Protein AF-A0A2C4PZ71-F1 (afdb_monomer)

Secondary structure (DSSP, 8-state):
-HHHHHHHHHHHHHHHHHHHHHHHHHHHHHHHHHHHHHHHHHHHHHIIIIIIHHHHHHHHHHHHT-SS------HHHHHHHHHHTGGG--HHHHHHHHHHHHT-EEE--TT--GGG-EEE--TT-HHHHHHHHHHHHHHHHHT----------

Sequence (153 aa):
MDYEKIIYAVAGSVIGIVATVIGAIITHLLAGKREKRGRIYNNKEKALKDVYAPIYKILLSDLSDSLKYKGTVKIDQIEEIVRNNSELVDSQLLKMVQETRQGIRFVDGPTMAIEDRGVMYDVDRKFFIHIHSKYNSLKKELGLPYDTSEGIN

Radius of gyration: 28.26 Å; Cα contacts (8 Å, |Δi|>4): 110; chains: 1; bounding box: 61×30×96 Å

pLDDT: mean 83.94, std 13.56, range [35.66, 97.75]

Mean predicted aligned error: 9.86 Å

Organism: NCBI:txid1890302

Structure (mmCIF, N/CA/C/O backbone):
data_AF-A0A2C4PZ71-F1
#
_entry.id   AF-A0A2C4PZ71-F1
#
loop_
_atom_site.group_PDB
_atom_site.id
_atom_site.type_symbol
_atom_site.label_atom_id
_atom_site.label_alt_id
_atom_site.label_comp_id
_atom_site.label_asym_id
_atom_site.label_entity_id
_atom_site.label_seq_id
_atom_site.pdbx_PDB_ins_code
_atom_site.Cartn_x
_atom_site.Cartn_y
_atom_site.Cartn_z
_atom_site.occupancy
_atom_site.B_iso_or_equiv
_atom_site.auth_seq_id
_atom_site.auth_comp_id
_atom_site.auth_asym_id
_atom_site.auth_atom_id
_atom_site.pdbx_PDB_model_num
ATOM 1 N N . MET A 1 1 ? 36.595 6.735 -63.326 1.00 59.12 1 MET A N 1
ATOM 2 C CA . MET A 1 1 ? 35.153 6.851 -63.016 1.00 59.12 1 MET A CA 1
ATOM 3 C C . MET A 1 1 ? 34.644 5.750 -62.077 1.00 59.12 1 MET A C 1
ATOM 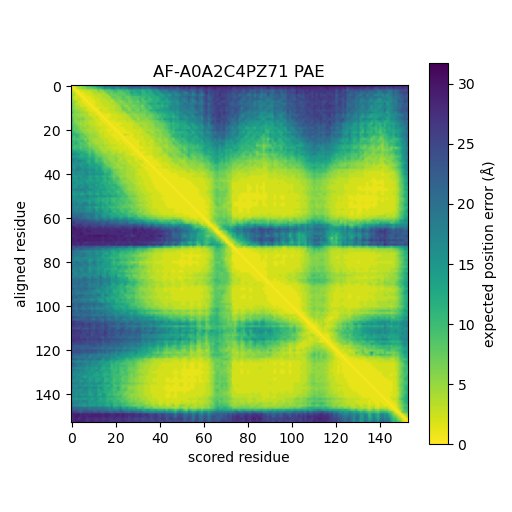5 O O . MET A 1 1 ? 33.646 5.983 -61.413 1.00 59.12 1 MET A O 1
ATOM 9 N N . ASP A 1 2 ? 35.303 4.585 -61.969 1.00 69.00 2 ASP A N 1
ATOM 10 C CA . ASP A 1 2 ? 34.814 3.490 -61.104 1.00 69.00 2 ASP A CA 1
ATOM 11 C C . ASP A 1 2 ? 35.218 3.591 -59.624 1.00 69.00 2 ASP A C 1
ATOM 13 O O . ASP A 1 2 ? 34.458 3.173 -58.754 1.00 69.00 2 ASP A O 1
ATOM 17 N N . TYR A 1 3 ? 36.360 4.208 -59.307 1.00 71.19 3 TYR A N 1
ATOM 18 C CA . TYR A 1 3 ? 36.826 4.342 -57.919 1.00 71.19 3 TYR A CA 1
ATOM 19 C C . TYR A 1 3 ? 35.894 5.181 -57.035 1.00 71.19 3 TYR A C 1
ATOM 21 O O . TYR A 1 3 ? 35.659 4.822 -55.886 1.00 71.19 3 TYR A O 1
ATOM 29 N N . GLU A 1 4 ? 35.304 6.253 -57.569 1.00 75.69 4 GLU A N 1
ATOM 30 C CA . GLU A 1 4 ? 34.341 7.079 -56.828 1.00 75.69 4 GLU A CA 1
ATOM 31 C C . GLU A 1 4 ? 33.086 6.279 -56.461 1.00 75.69 4 GLU A C 1
ATOM 33 O O . GLU A 1 4 ? 32.644 6.314 -55.315 1.00 75.69 4 GLU A O 1
ATOM 38 N N . LYS A 1 5 ? 32.559 5.472 -57.392 1.00 76.31 5 LYS A N 1
ATOM 39 C CA . LYS A 1 5 ? 31.400 4.599 -57.143 1.00 76.31 5 LYS A CA 1
ATOM 40 C C . LYS A 1 5 ? 31.687 3.558 -56.059 1.00 76.31 5 LYS A C 1
ATOM 42 O O . LYS A 1 5 ? 30.822 3.304 -55.223 1.00 76.31 5 LYS A O 1
ATOM 47 N N . ILE A 1 6 ? 32.897 2.994 -56.043 1.00 78.50 6 ILE A N 1
ATOM 48 C CA . ILE A 1 6 ? 33.336 2.045 -55.009 1.00 78.50 6 ILE A CA 1
ATOM 49 C C . ILE A 1 6 ? 33.417 2.740 -53.642 1.00 78.50 6 ILE A C 1
ATOM 51 O O . ILE A 1 6 ? 32.915 2.201 -52.658 1.00 78.50 6 ILE A O 1
ATOM 55 N N . ILE A 1 7 ? 33.973 3.955 -53.575 1.00 79.19 7 ILE A N 1
ATOM 56 C CA . ILE A 1 7 ? 34.063 4.732 -52.328 1.00 79.19 7 ILE A CA 1
ATOM 57 C C . ILE A 1 7 ? 32.666 5.049 -51.778 1.00 79.19 7 ILE A C 1
ATOM 59 O O . ILE A 1 7 ? 32.422 4.836 -50.591 1.00 79.19 7 ILE A O 1
ATOM 63 N N . TYR A 1 8 ? 31.726 5.488 -52.623 1.00 81.44 8 TYR A N 1
ATOM 64 C CA . TYR A 1 8 ? 30.348 5.759 -52.195 1.00 81.44 8 TYR A CA 1
ATOM 65 C C . TYR A 1 8 ? 29.616 4.501 -51.716 1.00 81.44 8 TYR A C 1
ATOM 67 O O . TYR A 1 8 ? 28.911 4.555 -50.708 1.00 81.44 8 TYR A O 1
ATOM 75 N N . ALA A 1 9 ? 29.803 3.363 -52.391 1.00 79.00 9 ALA A N 1
ATOM 76 C CA . ALA A 1 9 ? 29.204 2.094 -51.983 1.00 79.00 9 ALA A CA 1
ATOM 77 C C . ALA A 1 9 ? 29.737 1.619 -50.619 1.00 79.00 9 ALA A C 1
ATOM 79 O O . ALA A 1 9 ? 28.958 1.230 -49.745 1.00 79.00 9 ALA A O 1
ATOM 80 N N . VAL A 1 10 ? 31.053 1.718 -50.400 1.00 81.25 10 VAL A N 1
ATOM 81 C CA . VAL A 1 10 ? 31.684 1.372 -49.118 1.00 81.25 10 VAL A CA 1
ATOM 82 C C . VAL A 1 10 ? 31.227 2.329 -48.017 1.00 81.25 10 VAL A C 1
ATOM 84 O O . VAL A 1 10 ? 30.769 1.869 -46.972 1.00 81.25 10 VAL A O 1
ATOM 87 N N . ALA A 1 11 ? 31.249 3.643 -48.254 1.00 79.44 11 ALA A N 1
ATOM 88 C CA . ALA A 1 11 ? 30.778 4.635 -47.287 1.00 79.44 11 ALA A CA 1
ATOM 89 C C . ALA A 1 11 ? 29.299 4.425 -46.913 1.00 79.44 11 ALA A C 1
ATOM 91 O O . ALA A 1 11 ? 28.954 4.443 -45.732 1.00 79.44 11 ALA A O 1
ATOM 92 N N . GLY A 1 12 ? 28.437 4.144 -47.896 1.00 80.44 12 GLY A N 1
ATOM 93 C CA . GLY A 1 12 ? 27.026 3.829 -47.666 1.00 80.44 12 GLY A CA 1
ATOM 94 C C . GLY A 1 12 ? 26.826 2.570 -46.817 1.00 80.44 12 GLY A C 1
ATOM 95 O O . GLY A 1 12 ? 26.015 2.577 -45.892 1.00 80.44 12 GLY A O 1
ATOM 96 N N . SER A 1 13 ? 27.609 1.514 -47.068 1.00 81.31 13 SER A N 1
ATOM 97 C CA . SER A 1 13 ? 27.556 0.278 -46.274 1.00 81.31 13 SER A CA 1
ATOM 98 C C . SER A 1 13 ? 27.999 0.490 -44.821 1.00 81.31 13 SER A C 1
ATOM 100 O O . SER A 1 13 ? 27.339 0.005 -43.902 1.00 81.31 13 SER A O 1
ATOM 102 N N . VAL A 1 14 ? 29.047 1.290 -44.589 1.00 84.31 14 VAL A N 1
ATOM 103 C CA . VAL A 1 14 ? 29.531 1.623 -43.240 1.00 84.31 14 VAL A CA 1
ATOM 104 C C . VAL A 1 14 ? 28.498 2.457 -42.482 1.00 84.31 14 VAL A C 1
ATOM 106 O O . VAL A 1 14 ? 28.197 2.148 -41.332 1.00 84.31 14 VAL A O 1
ATOM 109 N N . ILE A 1 15 ? 27.893 3.462 -43.125 1.00 85.56 15 ILE A N 1
ATOM 110 C CA . ILE A 1 15 ? 26.823 4.271 -42.520 1.00 85.56 15 ILE A CA 1
ATOM 111 C C . ILE A 1 15 ? 25.612 3.394 -42.174 1.00 85.56 15 ILE A C 1
ATOM 113 O O . ILE A 1 15 ? 25.061 3.523 -41.081 1.00 85.56 15 ILE A O 1
ATOM 117 N N . GLY A 1 16 ? 25.230 2.466 -43.057 1.00 84.12 16 GLY A N 1
ATOM 118 C CA . GLY A 1 16 ? 24.148 1.512 -42.803 1.00 84.12 16 GLY A CA 1
ATOM 119 C C . GLY A 1 16 ? 24.422 0.602 -41.602 1.00 84.12 16 GLY A C 1
ATOM 120 O O . GLY A 1 16 ? 23.543 0.409 -40.758 1.00 84.12 16 GLY A O 1
ATOM 121 N N . ILE A 1 17 ? 25.652 0.097 -41.467 1.00 88.12 17 ILE A N 1
ATOM 122 C CA . ILE A 1 17 ? 26.067 -0.718 -40.316 1.00 88.12 17 ILE A CA 1
ATOM 123 C C . ILE A 1 17 ? 26.029 0.115 -39.031 1.00 88.12 17 ILE A C 1
ATOM 125 O O . ILE A 1 17 ? 25.433 -0.313 -38.043 1.00 88.12 17 ILE A O 1
ATOM 129 N N . VAL A 1 18 ? 26.600 1.323 -39.042 1.00 88.69 18 VAL A N 1
ATOM 130 C CA . VAL A 1 18 ? 26.610 2.223 -37.877 1.00 88.69 18 VAL A CA 1
ATOM 131 C C . VAL A 1 18 ? 25.185 2.579 -37.448 1.00 88.69 18 VAL A C 1
ATOM 133 O O . VAL A 1 18 ? 24.861 2.481 -36.265 1.00 88.69 18 VAL A O 1
ATOM 136 N N . ALA A 1 19 ? 24.303 2.912 -38.393 1.00 87.38 19 ALA A N 1
ATOM 137 C CA . ALA A 1 19 ? 22.898 3.198 -38.113 1.00 87.38 19 ALA A CA 1
ATOM 138 C C . ALA A 1 19 ? 22.171 1.986 -37.506 1.00 87.38 19 ALA A C 1
ATOM 140 O O . ALA A 1 19 ? 21.406 2.140 -36.553 1.00 87.38 19 ALA A O 1
ATOM 141 N N . THR A 1 20 ? 22.451 0.777 -38.001 1.00 88.81 20 THR A N 1
ATOM 142 C CA . THR A 1 20 ? 21.867 -0.468 -37.476 1.00 88.81 20 THR A CA 1
ATOM 143 C C . THR A 1 20 ? 22.330 -0.744 -36.046 1.00 88.81 20 THR A C 1
ATOM 145 O O . THR A 1 20 ? 21.511 -1.055 -35.180 1.00 88.81 20 THR A O 1
ATOM 148 N N . VAL A 1 21 ? 23.626 -0.573 -35.764 1.00 90.75 21 VAL A N 1
ATOM 149 C CA . VAL A 1 21 ? 24.192 -0.753 -34.418 1.00 90.75 21 VAL A CA 1
ATOM 150 C C . VAL A 1 21 ? 23.604 0.264 -33.438 1.00 90.75 21 VAL A C 1
ATOM 152 O O . VAL A 1 21 ? 23.164 -0.113 -32.352 1.00 90.75 21 VAL A O 1
ATOM 155 N N . ILE A 1 22 ? 23.518 1.539 -33.827 1.00 90.31 22 ILE A N 1
ATOM 156 C CA . ILE A 1 22 ? 22.903 2.587 -32.998 1.00 90.31 22 ILE A CA 1
ATOM 157 C C . ILE A 1 22 ? 21.422 2.274 -32.746 1.00 90.31 22 ILE A C 1
ATOM 159 O O . ILE A 1 22 ? 20.962 2.344 -31.603 1.00 90.31 22 ILE A O 1
ATOM 163 N N . GLY A 1 23 ? 20.680 1.875 -33.783 1.00 89.75 23 GLY A N 1
ATOM 164 C CA . GLY A 1 23 ? 19.274 1.488 -33.667 1.00 89.75 23 GLY A CA 1
ATOM 165 C C . GLY A 1 23 ? 19.062 0.314 -32.708 1.00 89.75 23 GLY A C 1
ATOM 166 O O . GLY A 1 23 ? 18.160 0.358 -31.865 1.00 89.75 23 GLY A O 1
ATOM 167 N N . ALA A 1 24 ? 19.927 -0.701 -32.770 1.00 89.00 24 ALA A N 1
ATOM 168 C CA . ALA A 1 24 ? 19.888 -1.846 -31.864 1.00 89.00 24 ALA A CA 1
ATOM 169 C C . ALA A 1 24 ? 20.152 -1.437 -30.404 1.00 89.00 24 ALA A C 1
ATOM 171 O O . ALA A 1 24 ? 19.406 -1.841 -29.509 1.00 89.00 24 ALA A O 1
ATOM 172 N N . ILE A 1 25 ? 21.151 -0.578 -30.158 1.00 91.56 25 ILE A N 1
ATOM 173 C CA . ILE A 1 25 ? 21.473 -0.069 -28.814 1.00 91.56 25 ILE A CA 1
ATOM 174 C C . ILE A 1 25 ? 20.295 0.720 -28.232 1.00 91.56 25 ILE A C 1
ATOM 176 O O . ILE A 1 25 ? 19.874 0.463 -27.103 1.00 91.56 25 ILE A O 1
ATOM 180 N N . ILE A 1 26 ? 19.723 1.654 -28.999 1.00 91.38 26 ILE A N 1
ATOM 181 C CA . ILE A 1 26 ? 18.575 2.459 -28.553 1.00 91.38 26 ILE A CA 1
ATOM 182 C C . ILE A 1 26 ? 17.385 1.556 -28.225 1.00 91.38 26 ILE A C 1
ATOM 184 O O . ILE A 1 26 ? 16.770 1.705 -27.168 1.00 91.38 26 ILE A O 1
ATOM 188 N N . THR A 1 27 ? 17.085 0.593 -29.099 1.00 92.25 27 THR A N 1
ATOM 189 C CA . THR A 1 27 ? 15.980 -0.354 -28.902 1.00 92.25 27 THR A CA 1
ATOM 190 C C . THR A 1 27 ? 16.161 -1.148 -27.612 1.00 92.25 27 THR A C 1
ATOM 192 O O . THR A 1 27 ? 15.225 -1.251 -26.819 1.00 92.25 27 THR A O 1
ATOM 195 N N . HIS A 1 28 ? 17.371 -1.644 -27.351 1.00 89.56 28 HIS A N 1
ATOM 196 C CA . HIS A 1 28 ? 17.666 -2.394 -26.135 1.00 89.56 28 HIS A CA 1
ATOM 197 C C . HIS A 1 28 ? 17.512 -1.538 -24.866 1.00 89.56 28 HIS A C 1
ATOM 199 O O . HIS A 1 28 ? 16.877 -1.960 -23.897 1.00 89.56 28 HIS A O 1
ATOM 205 N N . LEU A 1 29 ? 18.004 -0.294 -24.884 1.00 90.00 29 LEU A N 1
ATOM 206 C CA . LEU A 1 29 ? 17.852 0.637 -23.761 1.00 90.00 29 LEU A CA 1
ATOM 207 C C . LEU A 1 29 ? 16.383 0.996 -23.494 1.00 90.00 29 LEU A C 1
ATOM 209 O O . LEU A 1 29 ? 15.964 1.093 -22.336 1.00 90.00 29 LEU A O 1
ATOM 213 N N . LEU A 1 30 ? 15.586 1.193 -24.548 1.00 90.38 30 LEU A N 1
ATOM 214 C CA . LEU A 1 30 ? 14.153 1.466 -24.427 1.00 90.38 30 LEU A CA 1
ATOM 215 C C . LEU A 1 30 ? 13.389 0.251 -23.893 1.00 90.38 30 LEU A C 1
ATOM 217 O O . LEU A 1 30 ? 12.545 0.418 -23.009 1.00 90.38 30 LEU A O 1
ATOM 221 N N . ALA A 1 31 ? 13.712 -0.954 -24.368 1.00 89.19 31 ALA A N 1
ATOM 222 C CA . ALA A 1 31 ? 13.137 -2.199 -23.867 1.00 89.19 31 ALA A CA 1
ATOM 223 C C . ALA A 1 31 ? 13.422 -2.376 -22.368 1.00 89.19 31 ALA A C 1
ATOM 225 O O . ALA A 1 31 ? 12.484 -2.516 -21.584 1.00 89.19 31 ALA A O 1
ATOM 226 N N . GLY A 1 32 ? 14.680 -2.223 -21.940 1.00 87.25 32 GLY A N 1
ATOM 227 C CA . GLY A 1 32 ? 15.050 -2.318 -20.524 1.00 87.25 32 GLY A CA 1
ATOM 228 C C . GLY A 1 32 ? 14.347 -1.274 -19.645 1.00 87.25 32 GLY A C 1
ATOM 229 O O . GLY A 1 32 ? 13.844 -1.590 -18.563 1.00 87.25 32 GLY A O 1
ATOM 230 N N . LYS A 1 33 ? 14.224 -0.024 -20.118 1.00 88.44 33 LYS A N 1
ATOM 231 C CA . LYS A 1 33 ? 13.447 1.014 -19.413 1.00 88.44 33 LYS A CA 1
ATOM 232 C C . LYS A 1 33 ? 11.967 0.646 -19.301 1.00 88.44 33 LYS A C 1
ATOM 234 O O . LYS A 1 33 ? 11.368 0.876 -18.248 1.00 88.44 33 LYS A O 1
ATOM 239 N N . ARG A 1 34 ? 11.375 0.095 -20.362 1.00 89.88 34 ARG A N 1
ATOM 240 C CA . ARG A 1 34 ? 9.969 -0.330 -20.386 1.00 89.88 34 ARG A CA 1
ATOM 241 C C . ARG A 1 34 ? 9.724 -1.491 -19.429 1.00 89.88 34 ARG A C 1
ATOM 243 O O . ARG A 1 34 ? 8.773 -1.426 -18.656 1.00 89.88 34 ARG A O 1
ATOM 250 N N . GLU A 1 35 ? 10.600 -2.489 -19.411 1.00 90.88 35 GLU A N 1
ATOM 251 C CA . GLU A 1 35 ? 10.516 -3.613 -18.477 1.00 90.88 35 GLU A CA 1
ATOM 252 C C . GLU A 1 35 ? 10.616 -3.154 -17.024 1.00 90.88 35 GLU A C 1
ATOM 254 O O . GLU A 1 35 ? 9.784 -3.529 -16.199 1.00 90.88 35 GLU A O 1
ATOM 259 N N . LYS A 1 36 ? 11.585 -2.285 -16.706 1.00 90.62 36 LYS A N 1
ATOM 260 C CA . LYS A 1 36 ? 11.725 -1.732 -15.353 1.00 90.62 36 LYS A CA 1
ATOM 261 C C . LYS A 1 36 ? 10.465 -0.979 -14.924 1.00 90.62 36 LYS A C 1
ATOM 263 O O . LYS A 1 36 ? 9.992 -1.173 -13.807 1.00 90.62 36 LYS A O 1
ATOM 268 N N . ARG A 1 37 ? 9.902 -0.147 -15.808 1.00 89.56 37 ARG A N 1
ATOM 269 C CA . ARG A 1 37 ? 8.634 0.557 -15.548 1.00 89.56 37 ARG A CA 1
ATOM 270 C C . ARG A 1 37 ? 7.475 -0.416 -15.344 1.00 89.56 37 ARG A C 1
ATOM 272 O O . ARG A 1 37 ? 6.714 -0.221 -14.406 1.00 89.56 37 ARG A O 1
ATOM 279 N N . GLY A 1 38 ? 7.385 -1.472 -16.153 1.00 91.00 38 GLY A N 1
ATOM 280 C CA . GLY A 1 38 ? 6.373 -2.520 -16.004 1.00 91.00 38 GLY A CA 1
ATOM 281 C C . GLY A 1 38 ? 6.462 -3.231 -14.654 1.00 91.00 38 GLY A C 1
ATOM 282 O O . GLY A 1 38 ? 5.455 -3.381 -13.974 1.00 91.00 38 GLY A O 1
ATOM 283 N N . ARG A 1 39 ? 7.672 -3.584 -14.198 1.00 91.75 39 ARG A N 1
ATOM 284 C CA . ARG A 1 39 ? 7.873 -4.192 -12.869 1.00 91.75 39 ARG A CA 1
ATOM 285 C C . ARG A 1 39 ? 7.459 -3.256 -11.733 1.00 91.75 39 ARG A C 1
ATOM 287 O O . ARG A 1 39 ? 6.792 -3.692 -10.804 1.00 91.75 39 ARG A O 1
ATOM 294 N N . ILE A 1 40 ? 7.827 -1.975 -11.816 1.00 92.56 40 ILE A N 1
ATOM 295 C CA . ILE A 1 40 ? 7.431 -0.972 -10.815 1.00 92.56 40 ILE A CA 1
ATOM 296 C C . ILE A 1 40 ? 5.909 -0.816 -10.786 1.00 92.56 40 ILE A C 1
ATOM 298 O O . ILE A 1 40 ? 5.327 -0.807 -9.706 1.00 92.56 40 ILE A O 1
ATOM 302 N N . TYR A 1 41 ? 5.272 -0.718 -11.956 1.00 94.31 41 TYR A N 1
ATOM 303 C CA . TYR A 1 41 ? 3.819 -0.618 -12.068 1.00 94.31 41 TYR A CA 1
ATOM 304 C C . TYR A 1 41 ? 3.133 -1.838 -11.442 1.00 94.31 41 TYR A C 1
ATOM 306 O O . TYR A 1 41 ? 2.295 -1.675 -10.564 1.00 94.31 41 TYR A O 1
ATOM 314 N N . ASN A 1 42 ? 3.574 -3.050 -11.793 1.00 94.94 42 ASN A N 1
ATOM 315 C CA . ASN A 1 42 ? 3.021 -4.292 -11.249 1.00 94.94 42 ASN A CA 1
ATOM 316 C C . ASN A 1 42 ? 3.190 -4.390 -9.726 1.00 94.94 42 ASN A C 1
ATOM 318 O O . ASN A 1 42 ? 2.272 -4.819 -9.035 1.00 94.94 42 ASN A O 1
ATOM 322 N N . ASN A 1 43 ? 4.339 -3.979 -9.180 1.00 94.94 43 ASN A N 1
ATOM 323 C CA . ASN A 1 43 ? 4.552 -3.983 -7.730 1.00 94.94 43 ASN A CA 1
ATOM 324 C C . ASN A 1 43 ? 3.628 -2.988 -7.017 1.00 94.94 43 ASN A C 1
ATOM 326 O O . ASN A 1 43 ? 3.066 -3.320 -5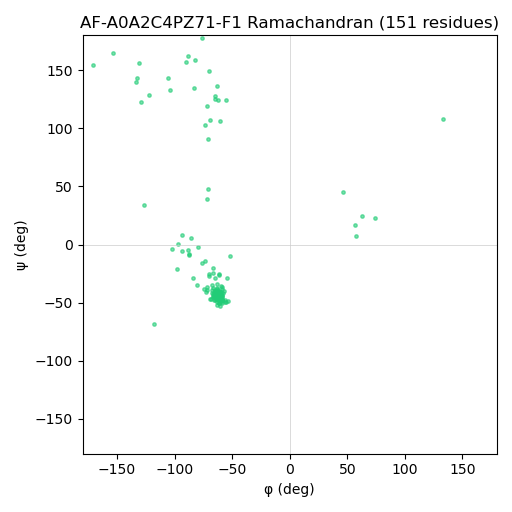.977 1.00 94.94 43 ASN A O 1
ATOM 330 N N . LYS A 1 44 ? 3.437 -1.788 -7.582 1.00 95.75 44 LYS A N 1
ATOM 331 C CA . LYS A 1 44 ? 2.497 -0.789 -7.048 1.00 95.75 44 LYS A CA 1
ATOM 332 C C . LYS A 1 44 ? 1.055 -1.278 -7.114 1.00 95.75 44 LYS A C 1
ATOM 334 O O . LYS A 1 44 ? 0.302 -1.093 -6.164 1.00 95.75 44 LYS A O 1
ATOM 339 N N . GLU A 1 45 ? 0.683 -1.921 -8.215 1.00 96.88 45 GLU A N 1
ATOM 340 C CA . GLU A 1 45 ? -0.642 -2.504 -8.398 1.00 96.88 45 GLU A CA 1
ATOM 341 C C . GLU A 1 45 ? -0.913 -3.613 -7.377 1.00 96.88 45 GLU A C 1
ATOM 343 O O . GLU A 1 45 ? -1.974 -3.611 -6.755 1.00 96.88 45 GLU A O 1
ATOM 348 N N . LYS A 1 46 ? 0.056 -4.508 -7.147 1.00 96.94 46 LYS A N 1
ATOM 349 C CA . LYS A 1 46 ? -0.028 -5.533 -6.098 1.00 96.94 46 LYS A CA 1
ATOM 350 C C . LYS A 1 46 ? -0.140 -4.920 -4.708 1.00 96.94 46 LYS A C 1
ATOM 352 O O . LYS A 1 46 ? -1.070 -5.241 -3.984 1.00 96.94 46 LYS A O 1
ATOM 357 N N . ALA A 1 47 ? 0.732 -3.974 -4.355 1.00 97.06 47 ALA A N 1
ATOM 358 C CA . ALA A 1 47 ? 0.654 -3.296 -3.060 1.00 97.06 47 ALA A CA 1
ATOM 359 C C . ALA A 1 47 ? -0.712 -2.617 -2.855 1.00 97.06 47 ALA A C 1
ATOM 361 O O . ALA A 1 47 ? -1.299 -2.694 -1.777 1.00 97.06 47 ALA A O 1
ATOM 362 N N . LEU A 1 48 ? -1.267 -1.993 -3.899 1.00 97.38 48 LEU A N 1
ATOM 363 C CA . LEU A 1 48 ? -2.606 -1.418 -3.837 1.00 97.38 48 LEU A CA 1
ATOM 364 C C . LEU A 1 48 ? -3.674 -2.492 -3.598 1.00 97.38 48 LEU A C 1
ATOM 366 O O . LEU A 1 48 ? -4.492 -2.326 -2.699 1.00 97.38 48 LEU A O 1
ATOM 370 N N . LYS A 1 49 ? -3.694 -3.556 -4.406 1.00 97.50 49 LYS A N 1
ATOM 371 C CA . LYS A 1 49 ? -4.754 -4.577 -4.393 1.00 97.50 49 LYS A CA 1
ATOM 372 C C . LYS A 1 49 ? -4.701 -5.487 -3.172 1.00 97.50 49 LYS A C 1
ATOM 374 O O . LYS A 1 49 ? -5.749 -5.776 -2.603 1.00 97.50 49 LYS A O 1
ATOM 379 N N . ASP A 1 50 ? -3.504 -5.890 -2.774 1.00 97.62 50 ASP A N 1
ATOM 380 C CA . ASP A 1 50 ? -3.300 -6.968 -1.808 1.00 97.62 50 ASP A CA 1
ATOM 381 C C . ASP A 1 50 ? -3.056 -6.428 -0.392 1.00 97.62 50 ASP A C 1
ATOM 383 O O . ASP A 1 50 ? -3.305 -7.133 0.582 1.00 97.62 50 ASP A O 1
ATOM 387 N N . VAL A 1 51 ? -2.634 -5.160 -0.261 1.00 97.75 51 VAL A N 1
ATOM 388 C CA . VAL A 1 51 ? -2.335 -4.525 1.035 1.00 97.75 51 VAL A CA 1
ATOM 389 C C . VAL A 1 51 ? -3.251 -3.336 1.308 1.00 97.75 51 VAL A C 1
ATOM 391 O O . VAL A 1 51 ? -4.100 -3.385 2.196 1.00 97.75 51 VAL A O 1
ATOM 394 N N . TYR A 1 52 ? -3.109 -2.243 0.559 1.00 96.81 52 TYR A N 1
ATOM 395 C CA . TYR A 1 52 ? -3.724 -0.975 0.962 1.00 96.81 52 TYR A CA 1
ATOM 396 C C . TYR A 1 52 ? -5.242 -0.941 0.758 1.00 96.81 52 TYR A C 1
ATOM 398 O O . TYR A 1 52 ? -5.949 -0.406 1.607 1.00 96.81 52 TYR A O 1
ATOM 406 N N . ALA A 1 53 ? -5.769 -1.521 -0.322 1.00 96.19 53 ALA A N 1
A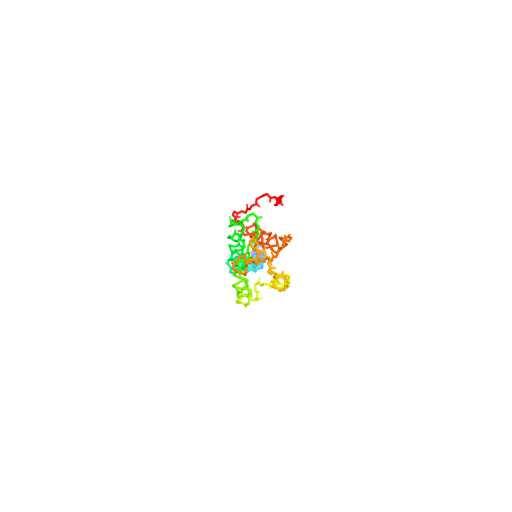TOM 407 C CA . ALA A 1 53 ? -7.209 -1.594 -0.568 1.00 96.19 53 ALA A CA 1
ATOM 408 C C . ALA A 1 53 ? -7.970 -2.419 0.488 1.00 96.19 53 ALA A C 1
ATOM 410 O O . ALA A 1 53 ? -8.972 -1.912 1.002 1.00 96.19 53 ALA A O 1
ATOM 411 N N . PRO A 1 54 ? -7.550 -3.650 0.849 1.00 95.56 54 PRO A N 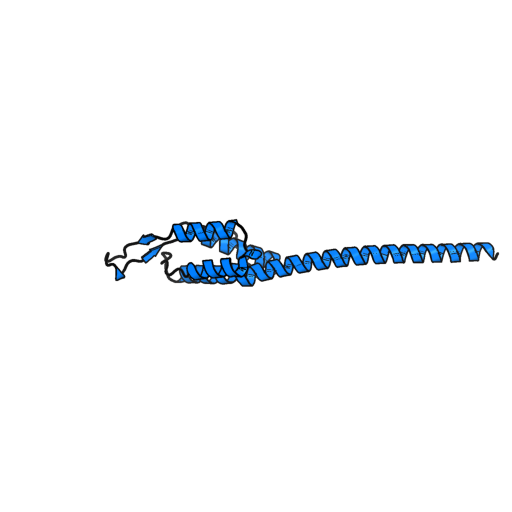1
ATOM 412 C CA . PRO A 1 54 ? -8.260 -4.424 1.860 1.00 95.56 54 PRO A CA 1
ATOM 413 C C . PRO A 1 54 ? -8.153 -3.789 3.250 1.00 95.56 54 PRO A C 1
ATOM 415 O O . PRO A 1 54 ? -9.167 -3.724 3.944 1.00 95.56 54 PRO A O 1
ATOM 418 N N . ILE A 1 55 ? -6.994 -3.232 3.631 1.00 94.44 55 ILE A N 1
ATOM 419 C CA 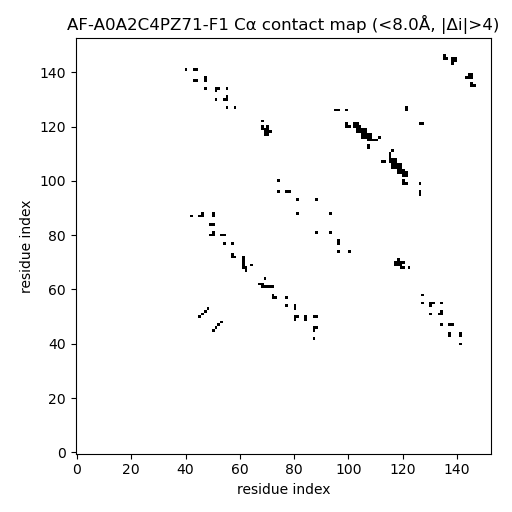. ILE A 1 55 ? -6.861 -2.505 4.906 1.00 94.44 55 ILE A CA 1
ATOM 420 C C . ILE A 1 55 ? -7.772 -1.272 4.912 1.00 94.44 55 ILE A C 1
ATOM 422 O O . ILE A 1 55 ? -8.534 -1.079 5.857 1.00 94.44 55 ILE A O 1
ATOM 426 N N . TYR A 1 56 ? -7.763 -0.469 3.844 1.00 92.69 56 TYR A N 1
ATOM 427 C CA . TYR A 1 56 ? -8.630 0.705 3.735 1.00 92.69 56 TYR A CA 1
ATOM 428 C C . TYR A 1 56 ? -10.113 0.336 3.849 1.00 92.69 56 TYR A C 1
ATOM 430 O O . TYR A 1 56 ? -10.856 1.004 4.559 1.00 92.69 56 TYR A O 1
ATOM 438 N N . LYS A 1 57 ? -10.543 -0.763 3.217 1.00 91.38 57 LYS A N 1
ATOM 439 C CA . LYS A 1 57 ? -11.923 -1.258 3.310 1.00 91.38 57 LYS A CA 1
ATOM 440 C C . LYS A 1 57 ? -12.315 -1.630 4.742 1.00 91.38 57 LYS A C 1
ATOM 442 O O . LYS A 1 57 ? -13.437 -1.325 5.146 1.00 91.38 57 LYS A O 1
ATOM 447 N N . ILE A 1 58 ? -11.420 -2.281 5.490 1.00 88.81 58 ILE A N 1
ATOM 448 C CA . ILE A 1 58 ? -11.651 -2.617 6.903 1.00 88.81 58 ILE A CA 1
ATOM 449 C C . ILE A 1 58 ? -11.853 -1.328 7.706 1.00 88.81 58 ILE A C 1
ATOM 451 O O . ILE A 1 58 ? -12.889 -1.165 8.343 1.00 88.81 58 ILE A O 1
ATOM 455 N N . LEU A 1 59 ? -10.916 -0.382 7.602 1.00 86.50 59 LEU A N 1
ATOM 456 C CA . LEU A 1 59 ? -10.960 0.854 8.388 1.00 86.50 59 LEU A CA 1
ATOM 457 C C . LEU A 1 59 ? -12.133 1.775 7.997 1.00 86.50 59 LEU A C 1
ATOM 459 O O . LEU A 1 59 ? -12.716 2.434 8.852 1.00 86.50 59 LEU A O 1
ATOM 463 N N . LEU A 1 60 ? -12.508 1.816 6.714 1.00 85.00 60 LEU A N 1
ATOM 464 C CA . LEU A 1 60 ? -13.646 2.609 6.240 1.00 85.00 60 LEU A CA 1
ATOM 465 C C . LEU A 1 60 ? -14.981 2.071 6.772 1.00 85.00 60 LEU A C 1
ATOM 467 O O . LEU A 1 60 ? -15.859 2.859 7.111 1.00 85.00 60 LEU A O 1
ATOM 471 N N . SER A 1 61 ? -15.120 0.745 6.862 1.00 79.50 61 SER A N 1
ATOM 472 C CA . SER A 1 61 ? -16.324 0.109 7.417 1.00 79.50 61 SER A CA 1
ATOM 473 C C . SER A 1 61 ? -16.486 0.442 8.906 1.00 79.50 61 SER A C 1
ATOM 475 O O . SER A 1 61 ? -17.581 0.762 9.354 1.00 79.50 61 SER A O 1
ATOM 477 N N . ASP A 1 62 ? -15.381 0.475 9.656 1.00 70.31 62 ASP A N 1
ATOM 478 C CA . ASP A 1 62 ? -15.385 0.893 11.066 1.00 70.31 62 ASP A CA 1
ATOM 479 C C . ASP A 1 62 ? -15.736 2.387 11.245 1.00 70.31 62 ASP A C 1
ATOM 481 O O . ASP A 1 62 ? -16.221 2.792 12.305 1.00 70.31 62 ASP A O 1
ATOM 485 N N . LEU A 1 63 ? -15.499 3.220 10.221 1.00 69.75 63 LEU A N 1
ATOM 486 C CA . LEU A 1 63 ? -15.813 4.651 10.239 1.00 69.75 63 LEU A CA 1
ATOM 487 C C . LEU A 1 63 ? -17.296 4.937 9.950 1.00 69.75 63 LEU A C 1
ATOM 489 O O . LEU A 1 63 ? -17.845 5.884 10.514 1.00 69.75 63 LEU A O 1
ATOM 493 N N . SER A 1 64 ? -17.950 4.151 9.086 1.00 57.88 64 SER A N 1
ATOM 494 C CA . SER A 1 64 ? -19.367 4.354 8.742 1.00 57.88 64 SER A CA 1
ATOM 495 C C . SER A 1 64 ? -20.325 4.017 9.884 1.00 57.88 64 SER A C 1
ATOM 497 O O . SER A 1 64 ? -21.417 4.580 9.943 1.00 57.88 64 SER A O 1
ATOM 499 N N . ASP A 1 65 ? -19.911 3.146 10.807 1.00 52.47 65 ASP A N 1
ATOM 500 C CA . ASP A 1 65 ? -20.808 2.568 11.811 1.00 52.47 65 ASP A CA 1
ATOM 501 C C . ASP A 1 65 ? -20.959 3.405 13.098 1.00 52.47 65 ASP A C 1
ATOM 503 O O . ASP A 1 65 ? -21.873 3.144 13.886 1.00 52.47 65 ASP A O 1
ATOM 507 N N . SER A 1 66 ? -20.163 4.465 13.318 1.00 45.03 66 SER A N 1
ATOM 508 C CA . SER A 1 66 ? -20.473 5.469 14.354 1.00 45.03 66 SER A CA 1
ATOM 509 C C . SER A 1 66 ? -19.603 6.735 14.341 1.00 45.03 66 SER A C 1
ATOM 511 O O . SER A 1 66 ? -18.418 6.707 14.037 1.00 45.03 66 SER A O 1
ATOM 513 N N . LEU A 1 67 ? -20.162 7.837 14.874 1.00 44.91 67 LEU A N 1
ATOM 514 C CA . LEU A 1 67 ? -19.454 9.067 15.305 1.00 44.91 67 LEU A CA 1
ATOM 515 C C . LEU A 1 67 ? -18.265 8.823 16.263 1.00 44.91 67 LEU A C 1
ATOM 517 O O . LEU A 1 67 ? -17.505 9.739 16.568 1.00 44.91 67 LEU A O 1
ATOM 521 N N . LYS A 1 68 ? -18.115 7.599 16.769 1.00 50.00 68 LYS A N 1
ATOM 522 C CA . LYS A 1 68 ? -17.014 7.139 17.610 1.00 50.00 68 LYS A CA 1
ATOM 523 C C . LYS A 1 68 ? -16.497 5.854 16.988 1.00 50.00 68 LYS A C 1
ATOM 525 O O . LYS A 1 68 ? -17.267 4.930 16.799 1.00 50.00 68 LYS A O 1
ATOM 530 N N . TYR A 1 69 ? -15.226 5.796 16.651 1.00 49.41 69 TYR A N 1
ATOM 531 C CA . TYR A 1 69 ? -14.585 4.604 16.109 1.00 49.41 69 TYR A CA 1
ATOM 532 C C . TYR A 1 69 ? -14.702 3.464 17.145 1.00 49.41 69 TYR A C 1
ATOM 534 O O . TYR A 1 69 ? -14.098 3.549 18.214 1.00 49.41 69 TYR A O 1
ATOM 542 N N . LYS A 1 70 ? -15.578 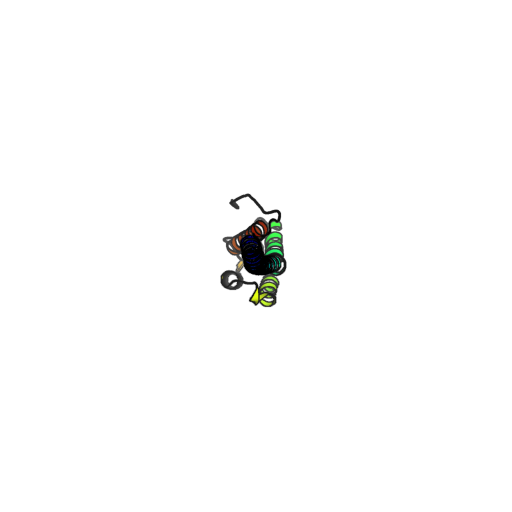2.473 16.906 1.00 51.44 70 LYS A N 1
ATOM 543 C CA . LYS A 1 70 ? -16.081 1.539 17.946 1.00 51.44 70 LYS A CA 1
ATOM 544 C C . LYS A 1 70 ? -15.317 0.219 18.085 1.00 51.44 70 LYS A C 1
ATOM 546 O O . LYS A 1 70 ? -15.727 -0.649 18.852 1.00 51.44 70 LYS A O 1
ATOM 551 N N . GLY A 1 71 ? -14.185 0.078 17.403 1.00 46.78 71 GLY A N 1
ATOM 552 C CA . GLY A 1 71 ? -13.173 -0.904 17.786 1.00 46.78 71 GLY A CA 1
ATOM 553 C C . GLY A 1 71 ? -13.581 -2.375 17.731 1.00 46.78 71 GLY A C 1
ATOM 554 O O . GLY A 1 71 ? -12.908 -3.198 18.340 1.00 46.78 71 GLY A O 1
ATOM 555 N N . THR A 1 72 ? -14.566 -2.770 16.927 1.00 54.09 72 THR A N 1
ATOM 556 C CA . THR A 1 72 ? -14.663 -4.166 16.457 1.00 54.09 72 THR A CA 1
ATOM 557 C C . THR A 1 72 ? -13.579 -4.477 15.422 1.00 54.09 72 THR A C 1
ATOM 559 O O . THR A 1 72 ? -13.829 -5.146 14.419 1.00 54.09 72 THR A O 1
ATOM 562 N N . VAL A 1 73 ? -12.365 -3.961 15.641 1.00 63.34 73 VAL A N 1
ATOM 563 C CA . VAL A 1 73 ? -11.298 -3.996 14.653 1.00 63.34 73 VAL A CA 1
ATOM 564 C C . VAL A 1 73 ? -10.985 -5.429 14.384 1.00 63.34 73 VAL A C 1
ATOM 566 O O . VAL A 1 73 ? -10.524 -6.184 15.240 1.00 63.34 73 VAL A O 1
ATOM 569 N N . LYS A 1 74 ? -11.084 -5.743 13.116 1.00 77.88 74 LYS A N 1
ATOM 570 C CA . LYS A 1 74 ? -10.399 -6.863 12.518 1.00 77.88 74 LYS A CA 1
ATOM 571 C C . LYS A 1 74 ? -8.895 -6.557 12.434 1.00 77.88 74 LYS A C 1
ATOM 573 O O . LYS A 1 74 ? -8.296 -6.724 11.381 1.00 77.88 74 LYS A O 1
ATOM 578 N N . ILE A 1 75 ? -8.275 -6.078 13.523 1.00 84.94 75 ILE A N 1
ATOM 579 C CA . ILE A 1 75 ? -6.847 -5.720 13.554 1.00 84.94 75 ILE A CA 1
ATOM 580 C C . ILE A 1 75 ? -6.017 -6.973 13.301 1.00 84.94 75 ILE A C 1
ATOM 582 O O . ILE A 1 75 ? -5.037 -6.905 12.577 1.00 84.94 75 ILE A O 1
ATOM 586 N N . ASP A 1 76 ? -6.493 -8.129 13.771 1.00 86.88 76 ASP A N 1
ATOM 587 C CA . ASP A 1 76 ? -5.910 -9.432 13.459 1.00 86.88 76 ASP A CA 1
ATOM 588 C C . ASP A 1 76 ? -5.935 -9.707 11.941 1.00 86.88 76 ASP A C 1
ATOM 590 O O . ASP A 1 76 ? -4.985 -10.265 11.398 1.00 86.88 76 ASP A O 1
ATOM 594 N N . GLN A 1 77 ? -6.978 -9.257 11.224 1.00 91.06 77 GLN A N 1
ATOM 595 C CA . GLN A 1 77 ? -7.041 -9.363 9.759 1.00 91.06 77 GLN A CA 1
ATOM 596 C C . GLN A 1 77 ? -6.078 -8.386 9.078 1.00 91.06 77 GLN A C 1
ATOM 598 O O . GLN A 1 77 ? -5.478 -8.729 8.065 1.00 91.06 77 GLN A O 1
ATOM 603 N N . ILE A 1 78 ? -5.900 -7.179 9.622 1.00 92.19 78 ILE A N 1
ATOM 604 C CA . ILE A 1 78 ? -4.909 -6.214 9.121 1.00 92.19 78 ILE A CA 1
ATOM 605 C C . ILE A 1 78 ? -3.488 -6.758 9.327 1.00 92.19 78 ILE A C 1
ATOM 607 O O . ILE A 1 78 ? -2.674 -6.715 8.405 1.00 92.19 78 ILE A O 1
ATOM 611 N N . GLU A 1 79 ? -3.196 -7.317 10.502 1.00 93.00 79 GLU A N 1
ATOM 612 C CA . GLU A 1 79 ? -1.930 -7.993 10.802 1.00 93.00 79 GLU A CA 1
ATOM 613 C C . GLU A 1 79 ? -1.694 -9.183 9.868 1.00 93.00 79 GLU A C 1
ATOM 615 O O . GLU A 1 79 ? -0.579 -9.380 9.387 1.00 93.00 79 GLU A O 1
ATOM 620 N N . GLU A 1 80 ? -2.735 -9.963 9.574 1.00 94.94 80 GLU A N 1
ATOM 621 C CA . GLU A 1 80 ? -2.669 -11.058 8.612 1.00 94.94 80 GLU A CA 1
ATOM 622 C C . GLU A 1 80 ? -2.376 -10.575 7.189 1.00 94.94 80 GLU A C 1
ATOM 624 O O . GLU A 1 80 ? -1.475 -11.118 6.550 1.00 94.94 80 GLU A O 1
ATOM 629 N N . ILE A 1 81 ? -3.061 -9.532 6.710 1.00 96.44 81 ILE A N 1
ATOM 630 C CA . ILE A 1 81 ? -2.788 -8.922 5.400 1.00 96.44 81 ILE A CA 1
ATOM 631 C C . ILE A 1 81 ? -1.322 -8.494 5.314 1.00 96.44 81 ILE A C 1
ATOM 633 O O . ILE A 1 81 ? -0.640 -8.806 4.339 1.00 96.44 81 ILE A O 1
ATOM 637 N N . VAL A 1 82 ? -0.823 -7.808 6.342 1.00 96.00 82 VAL A N 1
ATOM 638 C CA . VAL A 1 82 ? 0.553 -7.307 6.371 1.00 96.00 82 VAL A CA 1
ATOM 639 C C . VAL A 1 82 ? 1.571 -8.443 6.430 1.00 96.00 82 VAL A C 1
ATOM 641 O O . VAL A 1 82 ? 2.561 -8.417 5.703 1.00 96.00 82 VAL A O 1
ATOM 644 N N . ARG A 1 83 ? 1.319 -9.470 7.245 1.00 94.94 83 ARG A N 1
ATOM 645 C CA . ARG A 1 83 ? 2.188 -10.647 7.354 1.00 94.94 83 ARG A CA 1
ATOM 646 C C . ARG A 1 83 ? 2.249 -11.435 6.045 1.00 94.94 83 ARG A C 1
ATOM 648 O O . ARG A 1 83 ? 3.335 -11.834 5.638 1.00 94.94 83 ARG A O 1
ATOM 655 N N . ASN A 1 84 ? 1.108 -11.640 5.389 1.00 96.81 84 ASN A N 1
ATOM 656 C CA . ASN A 1 84 ? 1.014 -12.428 4.158 1.00 96.81 84 ASN A CA 1
ATOM 657 C C . ASN A 1 84 ? 1.596 -11.705 2.930 1.00 96.81 84 ASN A C 1
ATOM 659 O O . ASN A 1 84 ? 1.830 -12.352 1.917 1.00 96.81 84 ASN A O 1
ATOM 663 N N . ASN A 1 85 ? 1.837 -10.393 3.027 1.00 96.38 85 ASN A N 1
ATOM 664 C CA . ASN A 1 85 ? 2.361 -9.552 1.948 1.00 96.38 85 ASN A CA 1
ATOM 665 C C . ASN A 1 85 ? 3.607 -8.765 2.394 1.00 96.38 85 ASN A C 1
ATOM 667 O O . ASN A 1 85 ? 3.798 -7.612 2.002 1.00 96.38 85 ASN A O 1
ATOM 671 N N . SER A 1 86 ? 4.437 -9.353 3.259 1.00 92.88 86 SER A N 1
ATOM 672 C CA . SER A 1 86 ? 5.577 -8.677 3.901 1.00 92.88 86 SER A CA 1
ATOM 673 C C . SER A 1 86 ? 6.559 -8.010 2.923 1.00 92.88 86 SER A C 1
ATOM 675 O O . SER A 1 86 ? 7.174 -7.000 3.250 1.00 92.88 86 SER A O 1
ATOM 677 N N . GLU A 1 87 ? 6.674 -8.531 1.703 1.00 93.25 87 GLU A N 1
ATOM 678 C CA . GLU A 1 87 ? 7.518 -8.018 0.625 1.00 93.25 87 GLU A CA 1
ATOM 679 C C . GLU A 1 87 ? 6.955 -6.769 -0.072 1.00 93.25 87 GLU A C 1
ATOM 681 O O . GLU A 1 87 ? 7.682 -6.074 -0.785 1.00 93.25 87 GLU A O 1
ATOM 686 N N . LEU A 1 88 ? 5.665 -6.485 0.119 1.00 93.19 88 LEU A N 1
ATOM 687 C CA . LEU A 1 88 ? 4.957 -5.323 -0.428 1.00 93.19 88 LEU A CA 1
ATOM 688 C C . LEU A 1 88 ? 4.757 -4.215 0.613 1.00 93.19 88 LEU A C 1
ATOM 690 O O . LEU A 1 88 ? 4.230 -3.150 0.287 1.00 93.19 88 LEU A O 1
ATOM 694 N N . VAL A 1 89 ? 5.156 -4.468 1.859 1.00 92.69 89 VAL A N 1
ATOM 695 C CA . VAL A 1 89 ? 4.897 -3.603 3.006 1.00 92.69 89 VAL A CA 1
ATOM 696 C C . VAL A 1 89 ? 6.160 -2.834 3.397 1.00 92.69 89 VAL A C 1
ATOM 698 O O . VAL A 1 89 ? 7.242 -3.401 3.528 1.00 92.69 89 VAL A O 1
ATOM 701 N N . ASP A 1 90 ? 6.018 -1.524 3.619 1.00 90.19 90 ASP A N 1
ATOM 702 C CA . ASP A 1 90 ? 7.093 -0.698 4.166 1.00 90.19 90 ASP A CA 1
ATOM 703 C C . ASP A 1 90 ? 7.183 -0.803 5.704 1.00 90.19 90 ASP A C 1
ATOM 705 O O . ASP A 1 90 ? 6.241 -1.176 6.409 1.00 90.19 90 ASP A O 1
ATOM 709 N N . SER A 1 91 ? 8.350 -0.465 6.256 1.00 91.75 91 SER A N 1
ATOM 710 C CA . SER A 1 91 ? 8.584 -0.502 7.707 1.00 91.75 91 SER A CA 1
ATOM 711 C C . SER A 1 91 ? 7.671 0.450 8.486 1.00 91.75 91 SER A C 1
ATOM 713 O O . SER A 1 91 ? 7.393 0.217 9.663 1.00 91.75 91 SER A O 1
ATOM 715 N N . GLN A 1 92 ? 7.189 1.510 7.834 1.00 93.00 92 GLN A N 1
ATOM 716 C CA . GLN A 1 92 ? 6.269 2.470 8.427 1.00 93.00 92 GLN A CA 1
ATOM 717 C C . GLN A 1 92 ? 4.902 1.833 8.691 1.00 93.00 92 GLN A C 1
ATOM 719 O O . GLN A 1 92 ? 4.387 1.967 9.799 1.00 93.00 92 GLN A O 1
ATOM 724 N N . LEU A 1 93 ? 4.344 1.110 7.719 1.00 94.19 93 LEU A N 1
ATOM 725 C CA . LEU A 1 93 ? 3.077 0.404 7.873 1.00 94.19 93 LEU A CA 1
ATOM 726 C C . LEU A 1 93 ? 3.172 -0.678 8.958 1.00 94.19 93 LEU A C 1
ATOM 728 O O . LEU A 1 93 ? 2.300 -0.745 9.821 1.00 94.19 93 LEU A O 1
ATOM 732 N N . LEU A 1 94 ? 4.258 -1.460 8.983 1.00 93.88 94 LEU A N 1
ATOM 733 C CA . LEU A 1 94 ? 4.504 -2.444 10.050 1.00 93.88 94 LEU A CA 1
ATOM 734 C C . LEU A 1 94 ? 4.470 -1.800 11.439 1.00 93.88 94 LEU A C 1
ATOM 736 O O . LEU A 1 94 ? 3.776 -2.279 12.337 1.00 93.88 94 LEU A O 1
ATOM 740 N N . LYS A 1 95 ? 5.195 -0.689 11.600 1.00 93.31 95 LYS A N 1
ATOM 741 C CA . LYS A 1 95 ? 5.242 0.056 12.857 1.00 93.31 95 LYS A CA 1
ATOM 742 C C . LYS A 1 95 ? 3.860 0.578 13.252 1.00 93.31 95 LYS A C 1
ATOM 744 O O . LYS A 1 95 ? 3.456 0.399 14.395 1.00 93.31 95 LYS A O 1
ATOM 749 N N . MET A 1 96 ? 3.117 1.166 12.316 1.00 91.94 96 MET A N 1
ATOM 750 C CA . MET A 1 96 ? 1.782 1.698 12.602 1.00 91.94 96 MET A CA 1
ATOM 751 C C . MET A 1 96 ? 0.791 0.613 13.015 1.00 91.94 96 MET A C 1
ATOM 753 O O . MET A 1 96 ? 0.000 0.842 13.924 1.00 91.94 96 MET A O 1
ATOM 757 N N . VAL A 1 97 ? 0.839 -0.571 12.401 1.00 92.25 97 VAL A N 1
ATOM 758 C CA . VAL A 1 97 ? -0.015 -1.703 12.796 1.00 92.25 97 VAL A CA 1
ATOM 759 C C . VAL A 1 97 ? 0.286 -2.132 14.232 1.00 92.25 97 VAL A C 1
ATOM 761 O O . VAL A 1 97 ? -0.636 -2.291 15.029 1.00 92.25 97 VAL A O 1
ATOM 764 N N . GLN A 1 98 ? 1.567 -2.236 14.595 1.00 91.38 98 GLN A N 1
ATOM 765 C CA . GLN A 1 98 ? 1.984 -2.570 15.960 1.00 91.38 98 GLN A CA 1
ATOM 766 C C . GLN A 1 98 ? 1.570 -1.502 16.980 1.00 91.38 98 GLN A C 1
ATOM 768 O O . GLN A 1 98 ? 1.010 -1.836 18.023 1.00 91.38 98 GLN A O 1
ATOM 773 N N . GLU A 1 99 ? 1.806 -0.223 16.681 1.00 89.69 99 GLU A N 1
ATOM 774 C CA . GLU A 1 99 ? 1.394 0.898 17.536 1.00 89.69 99 GLU A CA 1
ATOM 775 C C . GLU A 1 99 ? -0.126 0.923 17.717 1.00 89.69 99 GLU A C 1
ATOM 777 O O . GLU A 1 99 ? -0.625 1.107 18.825 1.00 89.69 99 GLU A O 1
ATOM 782 N N . THR A 1 100 ? -0.866 0.659 16.641 1.00 87.56 100 THR A N 1
ATOM 783 C CA . THR A 1 100 ? -2.327 0.586 16.658 1.00 87.56 100 THR A CA 1
ATOM 784 C C . THR A 1 100 ? -2.813 -0.561 17.538 1.00 87.56 100 THR A C 1
ATOM 786 O O . THR A 1 100 ? -3.695 -0.351 18.369 1.00 87.56 100 THR A O 1
ATOM 789 N N . ARG A 1 101 ?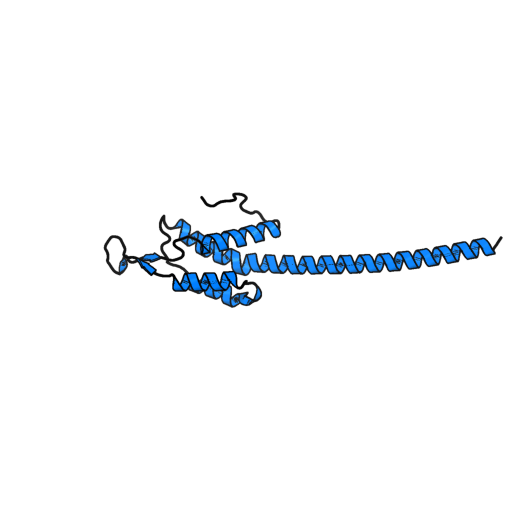 -2.209 -1.752 17.413 1.00 87.44 101 ARG A N 1
ATOM 790 C CA . ARG A 1 101 ? -2.501 -2.933 18.241 1.00 87.44 101 ARG A CA 1
ATOM 791 C C . ARG A 1 101 ? -2.242 -2.670 19.724 1.00 87.44 101 ARG A C 1
ATOM 793 O O . ARG A 1 101 ? -3.075 -3.003 20.560 1.00 87.44 101 ARG A O 1
ATOM 800 N N . GLN A 1 102 ? -1.108 -2.055 20.050 1.00 86.69 102 GLN A N 1
ATOM 801 C CA . GLN A 1 102 ? -0.750 -1.693 21.426 1.00 86.69 102 GLN A CA 1
ATOM 802 C C . GLN A 1 102 ? -1.624 -0.560 21.982 1.00 86.69 102 GLN A C 1
ATOM 804 O O . GLN A 1 102 ? -1.829 -0.464 23.190 1.00 86.69 102 GLN A O 1
ATOM 809 N N . GLY A 1 103 ? -2.145 0.299 21.104 1.00 82.56 103 GLY A N 1
ATOM 810 C CA . GLY A 1 103 ? -3.013 1.422 21.441 1.00 82.56 103 GLY A CA 1
ATOM 811 C C . GLY A 1 103 ? -4.476 1.054 21.696 1.00 82.56 103 GLY A C 1
ATOM 812 O O . GLY A 1 103 ? -5.255 1.952 22.021 1.00 82.56 103 GLY A O 1
ATOM 813 N N . ILE A 1 104 ? -4.858 -0.221 21.563 1.00 83.81 104 ILE A N 1
ATOM 814 C CA . ILE A 1 104 ? -6.224 -0.697 21.806 1.00 83.81 104 ILE A CA 1
ATOM 815 C C . ILE A 1 104 ? -6.583 -0.529 23.286 1.00 83.81 104 ILE A C 1
ATOM 817 O O . ILE A 1 104 ? -5.870 -0.988 24.178 1.00 83.81 104 ILE A O 1
ATOM 821 N N . ARG A 1 105 ? -7.720 0.118 23.554 1.00 80.62 105 ARG A N 1
ATOM 822 C CA . ARG A 1 105 ? -8.245 0.353 24.905 1.00 80.62 105 ARG A CA 1
ATOM 823 C C . ARG A 1 105 ? -9.719 -0.007 24.972 1.00 80.62 105 ARG A C 1
ATOM 825 O O . ARG A 1 105 ? -10.467 0.268 24.039 1.00 80.62 105 ARG A O 1
ATOM 832 N N . PHE A 1 106 ? -10.145 -0.561 26.101 1.00 79.94 106 PHE A N 1
ATOM 833 C CA . PHE A 1 106 ? -11.564 -0.710 26.411 1.00 79.94 106 PHE A CA 1
ATOM 834 C C . PHE A 1 106 ? -12.091 0.601 26.990 1.00 79.94 106 PHE A C 1
ATOM 836 O O . PHE A 1 106 ? -11.440 1.215 27.836 1.00 79.94 106 PHE A O 1
ATOM 843 N N . VAL A 1 107 ? -13.255 1.032 26.521 1.00 78.44 107 VAL A N 1
ATOM 844 C CA . VAL A 1 107 ? -13.930 2.246 26.979 1.00 78.44 107 VAL A CA 1
ATOM 845 C C . VAL A 1 107 ? -15.301 1.844 27.494 1.00 78.44 107 VAL A C 1
ATOM 847 O O . VAL A 1 107 ? -16.038 1.141 26.804 1.00 78.44 107 VAL A O 1
ATOM 850 N N . ASP A 1 108 ? -15.638 2.276 28.707 1.00 80.69 108 ASP A N 1
ATOM 851 C CA . ASP A 1 108 ? -16.941 1.976 29.290 1.00 80.69 108 ASP A CA 1
ATOM 852 C C . ASP A 1 108 ? -18.067 2.612 28.464 1.00 80.69 108 ASP A C 1
ATOM 854 O O . ASP A 1 108 ? -17.979 3.755 28.001 1.00 80.69 108 ASP A O 1
ATOM 858 N N . GLY A 1 109 ? -19.124 1.830 28.252 1.00 74.81 109 GLY A N 1
ATOM 859 C CA . GLY A 1 109 ? -20.340 2.289 27.602 1.00 74.81 109 GLY A CA 1
ATOM 860 C C . GLY A 1 109 ? -21.217 3.142 28.521 1.00 74.81 109 GLY A C 1
ATOM 861 O O . GLY A 1 109 ? -20.911 3.319 29.702 1.00 74.81 109 GLY A O 1
ATOM 862 N N . PRO A 1 110 ? -22.341 3.663 28.005 1.00 78.88 110 PRO A N 1
ATOM 863 C CA . PRO A 1 110 ? -23.208 4.587 28.738 1.00 78.88 110 PRO A CA 1
ATOM 864 C C . PRO A 1 110 ? -23.804 3.998 30.026 1.00 78.88 110 PRO A C 1
ATOM 866 O O . PRO A 1 110 ? -24.096 4.755 30.946 1.00 78.88 110 PRO A O 1
ATOM 869 N N . THR A 1 111 ? -23.965 2.674 30.115 1.00 84.19 111 THR A N 1
ATOM 870 C CA . THR A 1 111 ? -24.481 1.992 31.317 1.00 84.19 111 THR A CA 1
ATOM 871 C C . THR A 1 111 ? -23.383 1.507 32.267 1.00 84.19 111 THR A C 1
ATOM 873 O O . THR A 1 111 ? -23.693 0.993 33.338 1.00 84.19 111 THR A O 1
ATOM 876 N N . MET A 1 112 ? -22.104 1.635 31.885 1.00 78.25 112 MET A N 1
ATOM 877 C CA . MET A 1 112 ? -20.940 1.057 32.577 1.00 78.25 112 MET A CA 1
ATOM 878 C C . MET A 1 112 ? -20.972 -0.477 32.741 1.00 78.25 112 MET A C 1
ATOM 880 O O . MET A 1 112 ? -20.095 -1.042 33.399 1.00 78.25 112 MET A O 1
ATOM 884 N N . ALA A 1 113 ? -21.939 -1.172 32.133 1.0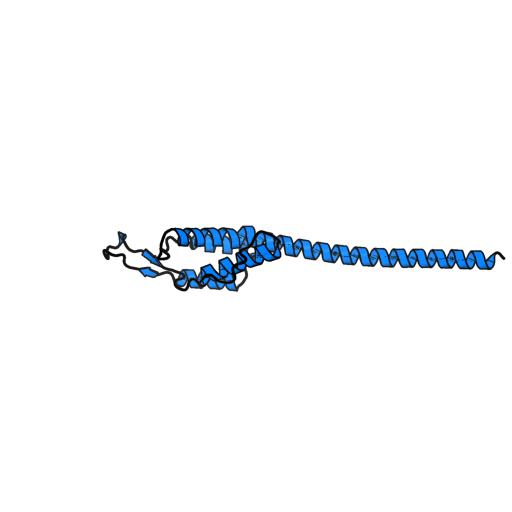0 81.31 113 ALA A N 1
ATOM 885 C CA . ALA A 1 113 ? -21.970 -2.626 32.099 1.00 81.31 113 ALA A CA 1
ATOM 886 C C . ALA A 1 113 ? -20.849 -3.171 31.197 1.00 81.31 113 ALA A C 1
ATOM 888 O O . ALA A 1 113 ? -20.458 -2.542 30.212 1.00 81.31 113 ALA A O 1
ATOM 889 N N . ILE A 1 114 ? -20.336 -4.366 31.516 1.00 76.12 114 ILE A N 1
ATOM 890 C CA . ILE A 1 114 ? -19.268 -5.022 30.734 1.00 76.12 114 ILE A CA 1
ATOM 891 C C . ILE A 1 114 ? -19.712 -5.246 29.284 1.00 76.12 114 ILE A C 1
ATOM 893 O O . ILE A 1 114 ? -18.922 -5.072 28.363 1.00 76.12 114 ILE A O 1
ATOM 897 N N . GLU A 1 115 ? -20.979 -5.597 29.098 1.00 77.62 115 GLU A N 1
ATOM 898 C CA . GLU A 1 115 ? -21.624 -5.834 27.805 1.00 77.62 115 GLU A CA 1
ATOM 899 C C . GLU A 1 115 ? -21.755 -4.575 26.934 1.00 77.62 115 GLU A C 1
ATOM 901 O O . GLU A 1 115 ? -21.792 -4.683 25.711 1.00 77.62 115 GLU A O 1
ATOM 906 N N . ASP A 1 116 ? -21.684 -3.389 27.542 1.00 72.62 116 ASP A N 1
ATOM 907 C CA . ASP A 1 116 ? -21.703 -2.107 26.835 1.00 72.62 116 ASP A CA 1
ATOM 908 C C . ASP A 1 116 ? -20.298 -1.533 26.595 1.00 72.62 116 ASP A C 1
ATOM 910 O O . ASP A 1 116 ? -20.160 -0.446 26.020 1.00 72.62 116 ASP A O 1
ATOM 914 N N . ARG A 1 117 ? -19.234 -2.229 27.023 1.00 73.62 117 ARG A N 1
ATOM 915 C CA . ARG A 1 117 ? -17.861 -1.778 26.778 1.00 73.62 117 ARG A CA 1
ATOM 916 C C . ARG A 1 117 ? -17.555 -1.776 25.289 1.00 73.62 117 ARG A C 1
ATOM 918 O O . ARG A 1 117 ? -17.650 -2.789 24.602 1.00 73.62 117 ARG A O 1
ATOM 925 N N . GLY A 1 118 ? -17.111 -0.621 24.813 1.00 71.88 118 GLY A N 1
ATOM 926 C CA . GLY A 1 118 ? -16.537 -0.472 23.490 1.00 71.88 118 GLY A CA 1
ATOM 927 C C . GLY A 1 118 ? -15.041 -0.741 23.508 1.00 71.88 118 GLY A C 1
ATOM 928 O O . GLY A 1 118 ? -14.374 -0.669 24.542 1.00 71.88 118 GLY A O 1
ATOM 929 N N . VAL A 1 119 ? -14.497 -0.986 22.327 1.00 75.69 119 VAL A N 1
ATOM 930 C CA . VAL A 1 119 ? -13.059 -0.944 22.092 1.00 75.69 119 VAL A CA 1
ATOM 931 C C . VAL A 1 119 ? -12.761 0.335 21.319 1.00 75.69 119 VAL A C 1
ATOM 933 O O . VAL A 1 119 ? -13.546 0.770 20.480 1.00 75.69 119 VAL A O 1
ATOM 936 N N . MET A 1 120 ? -11.635 0.967 21.610 1.00 73.50 120 MET A N 1
ATOM 937 C CA . MET A 1 120 ? -11.178 2.160 20.919 1.00 73.50 120 MET A CA 1
ATOM 938 C C . MET A 1 120 ? -9.703 2.007 20.565 1.00 73.50 120 MET A C 1
ATOM 940 O O . MET A 1 120 ? -8.909 1.479 21.341 1.00 73.50 120 MET A O 1
ATOM 944 N N . TYR A 1 121 ? -9.349 2.464 19.375 1.00 78.25 121 TYR A N 1
ATOM 945 C CA . TYR A 1 121 ? -8.014 2.421 18.792 1.00 78.25 121 TYR A CA 1
ATOM 946 C C . TYR A 1 121 ? -7.904 3.573 17.788 1.00 78.25 121 TYR A C 1
ATOM 948 O O . TYR A 1 121 ? -8.932 4.148 17.437 1.00 78.25 121 TYR A O 1
ATOM 956 N N . ASP A 1 122 ? -6.692 3.932 17.360 1.00 78.31 122 ASP A N 1
ATOM 957 C CA . ASP A 1 122 ? -6.463 4.992 16.358 1.00 78.31 122 ASP A CA 1
ATOM 958 C C . ASP A 1 122 ? -7.281 6.280 16.614 1.00 78.31 122 ASP A C 1
ATOM 960 O O . ASP A 1 122 ? -7.932 6.833 15.731 1.00 78.31 122 ASP A O 1
ATOM 964 N N . VAL A 1 123 ? -7.307 6.740 17.871 1.00 74.06 123 VAL A N 1
ATOM 965 C CA . VAL A 1 123 ? -8.161 7.862 18.317 1.00 74.06 123 VAL A CA 1
ATOM 966 C C . VAL A 1 123 ? -7.863 9.146 17.543 1.00 74.06 123 VAL A C 1
ATOM 968 O O . VAL A 1 123 ? -8.766 9.925 17.247 1.00 74.06 123 VAL A O 1
ATOM 971 N N . ASP A 1 124 ? -6.591 9.359 17.215 1.00 80.12 124 ASP A N 1
ATOM 972 C CA . ASP A 1 124 ? -6.109 10.493 16.431 1.00 80.12 124 ASP A CA 1
ATOM 973 C C . ASP A 1 124 ? -6.192 10.256 14.914 1.00 80.12 124 ASP A C 1
ATOM 975 O O . ASP A 1 124 ? -5.742 11.100 14.137 1.00 80.12 124 ASP A O 1
ATOM 979 N N . ARG A 1 125 ? -6.789 9.132 14.493 1.00 83.56 125 ARG A N 1
ATOM 980 C CA . ARG A 1 125 ? -6.985 8.704 13.103 1.00 83.56 125 ARG A CA 1
ATOM 981 C C . ARG A 1 125 ? -5.692 8.610 12.294 1.00 83.56 125 ARG A C 1
ATOM 983 O O . ARG A 1 125 ? -5.743 8.600 11.063 1.00 83.56 125 ARG A O 1
ATOM 990 N N . LYS A 1 126 ? -4.519 8.580 12.934 1.00 87.12 126 LYS A N 1
ATOM 991 C CA . LYS A 1 126 ? -3.231 8.574 12.229 1.00 87.12 126 LYS A CA 1
ATOM 992 C C . LYS A 1 126 ? -3.086 7.358 11.330 1.00 87.12 126 LYS A C 1
ATOM 994 O O . 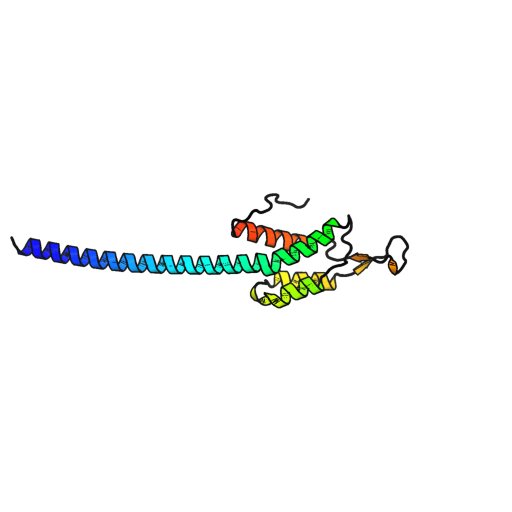LYS A 1 126 ? -2.582 7.496 10.213 1.00 87.12 126 LYS A O 1
ATOM 999 N N . PHE A 1 127 ? -3.523 6.191 11.792 1.00 89.62 127 PHE A N 1
ATOM 1000 C CA . PHE A 1 127 ? -3.435 4.968 11.013 1.00 89.62 127 PHE A CA 1
ATOM 1001 C C . PHE A 1 127 ? -4.385 5.014 9.815 1.00 89.62 127 PHE A C 1
ATOM 1003 O O . PHE A 1 127 ? -3.946 4.794 8.684 1.00 89.62 127 PHE A O 1
ATOM 1010 N N . PHE A 1 128 ? -5.643 5.416 10.021 1.00 89.12 128 PHE A N 1
ATOM 1011 C CA . PHE A 1 128 ? -6.589 5.635 8.927 1.00 89.12 128 PHE A CA 1
ATOM 1012 C C . PHE A 1 128 ? -6.068 6.637 7.890 1.00 89.12 128 PHE A C 1
ATOM 1014 O O . PHE A 1 128 ? -6.064 6.340 6.695 1.00 89.12 128 PHE A O 1
ATOM 1021 N N . ILE A 1 129 ? -5.581 7.800 8.332 1.00 89.06 129 ILE A N 1
ATOM 1022 C CA . ILE A 1 129 ? -5.048 8.850 7.454 1.00 89.06 129 ILE A CA 1
ATOM 1023 C C . ILE A 1 129 ? -3.865 8.322 6.642 1.00 89.06 129 ILE A C 1
ATOM 1025 O O . ILE A 1 129 ? -3.788 8.567 5.436 1.00 89.06 129 ILE A O 1
ATOM 1029 N N . HIS A 1 130 ? -2.959 7.571 7.271 1.00 92.44 130 HIS A N 1
ATOM 1030 C CA . HIS A 1 130 ? -1.829 6.970 6.573 1.00 92.44 130 HIS A CA 1
ATOM 1031 C C . HIS A 1 130 ? -2.282 5.988 5.489 1.00 92.44 130 HIS A C 1
ATOM 1033 O O . HIS A 1 130 ? -1.842 6.094 4.341 1.00 92.44 130 HIS A O 1
ATOM 1039 N N . ILE A 1 131 ? -3.177 5.057 5.832 1.00 94.00 131 ILE A N 1
ATOM 1040 C CA . ILE A 1 131 ? -3.698 4.067 4.885 1.00 94.00 131 ILE A CA 1
ATOM 1041 C C . ILE A 1 131 ? -4.435 4.751 3.740 1.00 94.00 131 ILE A C 1
ATOM 1043 O O . ILE A 1 131 ? -4.170 4.436 2.581 1.00 94.00 131 ILE A O 1
ATOM 1047 N N . HIS A 1 132 ? -5.302 5.717 4.043 1.00 92.38 132 HIS A N 1
ATOM 1048 C CA . HIS A 1 132 ? -6.028 6.482 3.037 1.00 92.38 132 HIS A CA 1
ATOM 1049 C C . HIS A 1 132 ? -5.069 7.219 2.096 1.00 92.38 132 HIS A C 1
ATOM 1051 O O . HIS A 1 132 ? -5.181 7.099 0.877 1.00 92.38 132 HIS A O 1
ATOM 1057 N N . SER A 1 133 ? -4.072 7.914 2.649 1.00 93.88 133 SER A N 1
ATOM 1058 C CA . SER A 1 133 ? -3.057 8.637 1.878 1.00 93.88 133 SER A CA 1
ATOM 1059 C C . SER A 1 133 ? -2.281 7.708 0.938 1.00 93.88 133 SER A C 1
ATOM 1061 O O . SER A 1 133 ? -2.162 7.992 -0.256 1.00 93.88 133 SER A O 1
ATOM 1063 N N . LYS A 1 134 ? -1.800 6.561 1.435 1.00 95.19 134 LYS A N 1
ATOM 1064 C CA . LYS A 1 134 ? -1.056 5.580 0.627 1.00 95.19 134 LYS A CA 1
ATOM 1065 C C . LYS A 1 134 ? -1.933 4.920 -0.434 1.00 95.19 134 LYS A C 1
ATOM 1067 O O . LYS A 1 134 ? -1.519 4.847 -1.590 1.00 95.19 134 LYS A O 1
ATOM 1072 N N . TYR A 1 135 ? -3.144 4.502 -0.068 1.00 95.94 135 TYR A N 1
ATOM 1073 C CA . TYR A 1 135 ? -4.144 3.965 -0.993 1.00 95.94 135 TYR A CA 1
ATOM 1074 C C . TYR A 1 135 ? -4.401 4.940 -2.147 1.00 95.94 135 TYR A C 1
ATOM 1076 O O . TYR A 1 135 ? -4.326 4.570 -3.320 1.00 95.94 135 TYR A O 1
ATOM 1084 N N . ASN A 1 136 ? -4.629 6.210 -1.819 1.00 95.31 136 ASN A N 1
ATOM 1085 C CA . ASN A 1 136 ? -4.957 7.233 -2.797 1.00 95.31 136 ASN A CA 1
ATOM 1086 C C . ASN A 1 136 ? -3.753 7.629 -3.670 1.00 95.31 136 ASN A C 1
ATOM 1088 O O . ASN A 1 136 ? -3.881 7.778 -4.886 1.00 95.31 136 ASN A O 1
ATOM 1092 N N . SER A 1 137 ? -2.564 7.720 -3.067 1.00 95.44 137 SER A N 1
ATOM 1093 C CA . SER A 1 137 ? -1.304 7.954 -3.779 1.00 95.44 137 SER A CA 1
ATOM 1094 C C . SER A 1 137 ? -1.028 6.856 -4.809 1.00 95.44 137 SER A C 1
ATOM 1096 O O . SER A 1 137 ? -0.782 7.154 -5.977 1.00 95.44 137 SER A O 1
ATOM 1098 N N . LEU A 1 138 ? -1.171 5.582 -4.429 1.00 96.12 138 LEU A N 1
ATOM 1099 C CA . LEU A 1 138 ? -0.985 4.461 -5.352 1.00 96.12 138 LEU A CA 1
ATOM 1100 C C . LEU A 1 138 ? -1.991 4.491 -6.507 1.00 96.12 138 LEU A C 1
ATOM 1102 O O . LEU A 1 138 ? -1.602 4.273 -7.653 1.00 96.12 138 LEU A O 1
ATOM 1106 N N . LYS A 1 139 ? -3.265 4.817 -6.250 1.00 96.12 139 LYS A N 1
ATOM 1107 C CA . LYS A 1 139 ? -4.256 4.995 -7.326 1.00 96.12 139 LYS A CA 1
ATOM 1108 C C . LYS A 1 139 ? -3.836 6.085 -8.304 1.00 96.12 139 LYS A C 1
ATOM 1110 O O . LYS A 1 139 ? -3.854 5.843 -9.509 1.00 96.12 139 LYS A O 1
ATOM 1115 N N . LYS A 1 140 ? -3.400 7.242 -7.796 1.00 95.12 140 LYS A N 1
ATOM 1116 C CA . LYS A 1 140 ? -2.902 8.353 -8.617 1.00 95.12 140 LYS A CA 1
ATOM 1117 C C . LYS A 1 140 ? -1.712 7.926 -9.476 1.00 95.12 140 LYS A C 1
ATOM 1119 O O . LYS A 1 140 ? -1.704 8.175 -10.678 1.00 95.12 140 LYS A O 1
ATOM 1124 N N . GLU A 1 141 ? -0.732 7.244 -8.888 1.00 93.94 141 GLU A N 1
ATOM 1125 C CA . GLU A 1 141 ? 0.454 6.759 -9.604 1.00 93.94 141 GLU A CA 1
ATOM 1126 C C . GLU A 1 141 ? 0.140 5.694 -10.665 1.00 93.94 141 GLU A C 1
ATOM 1128 O O . GLU A 1 141 ? 0.864 5.584 -11.656 1.00 93.94 141 GLU A O 1
ATOM 1133 N N . LEU A 1 142 ? -0.927 4.916 -10.468 1.00 94.50 142 LEU A N 1
ATOM 1134 C CA . LEU A 1 142 ? -1.387 3.884 -11.399 1.00 94.50 142 LEU A CA 1
ATOM 1135 C C . LEU A 1 142 ? -2.361 4.414 -12.466 1.00 94.50 142 LEU A C 1
ATOM 1137 O O . LEU A 1 142 ? -2.733 3.656 -13.363 1.00 94.50 142 LEU A O 1
ATOM 1141 N N . GLY A 1 143 ? -2.760 5.689 -12.390 1.00 92.81 143 GLY A N 1
ATOM 1142 C CA . GLY A 1 143 ? -3.746 6.296 -13.291 1.00 92.81 143 GLY A CA 1
ATOM 1143 C C . GLY A 1 143 ? -5.190 5.856 -13.022 1.00 92.81 143 GLY A C 1
ATOM 1144 O O . GLY A 1 143 ? -6.027 5.909 -13.919 1.00 92.81 143 GLY A O 1
ATOM 1145 N N . LEU A 1 144 ? -5.485 5.392 -11.806 1.00 93.75 144 LEU A N 1
ATOM 1146 C CA . LEU A 1 144 ? -6.822 4.987 -11.369 1.00 93.75 144 LEU A CA 1
ATOM 1147 C C . LEU A 1 144 ? -7.582 6.177 -10.761 1.00 93.75 144 LEU A C 1
ATOM 1149 O O . LEU A 1 144 ? -6.939 7.097 -10.259 1.00 93.75 144 LEU A O 1
ATOM 1153 N N . PRO A 1 145 ? -8.930 6.158 -10.721 1.00 93.38 145 PRO A N 1
ATOM 1154 C CA . PRO A 1 145 ? -9.706 7.199 -10.049 1.00 93.38 145 PRO A CA 1
ATOM 1155 C C . PRO A 1 145 ? -9.271 7.355 -8.592 1.00 93.38 145 PRO A C 1
ATOM 1157 O O . PRO A 1 145 ? -9.289 6.387 -7.834 1.00 93.38 145 PRO A O 1
ATOM 1160 N N . TYR A 1 146 ? -8.889 8.558 -8.193 1.00 92.00 146 TYR A N 1
ATOM 1161 C CA . TYR A 1 146 ? -8.373 8.860 -6.861 1.00 92.00 146 TYR A CA 1
ATOM 1162 C C . TYR A 1 146 ? -9.108 10.078 -6.298 1.00 92.00 146 TYR A C 1
ATOM 1164 O O . TYR A 1 146 ? -9.673 10.872 -7.049 1.00 92.00 146 TYR A O 1
ATOM 1172 N N . ASP A 1 147 ? -9.135 10.200 -4.978 1.00 87.25 147 ASP A N 1
ATOM 1173 C CA . ASP A 1 147 ? -9.726 11.343 -4.298 1.00 87.25 147 ASP A CA 1
ATOM 1174 C C . ASP A 1 147 ? -8.831 12.575 -4.496 1.00 87.25 147 ASP A C 1
ATOM 1176 O O . ASP A 1 147 ? -7.650 12.567 -4.143 1.00 87.25 147 ASP A O 1
ATOM 1180 N N . THR A 1 148 ? -9.367 13.623 -5.116 1.00 76.31 148 THR A N 1
ATOM 1181 C CA . THR A 1 148 ? -8.643 14.874 -5.372 1.00 76.31 148 THR A CA 1
ATOM 1182 C C . THR A 1 148 ? -8.732 15.856 -4.211 1.00 76.31 148 THR A C 1
ATOM 1184 O O . THR A 1 148 ? -8.070 16.891 -4.258 1.00 76.31 148 THR A O 1
ATOM 1187 N N . SER A 1 149 ? -9.558 15.575 -3.200 1.00 66.31 149 SER A N 1
ATOM 1188 C CA . SER A 1 149 ? -9.655 16.421 -2.019 1.00 66.31 149 SER A CA 1
ATOM 1189 C C . SER A 1 149 ? -8.413 16.221 -1.144 1.00 66.31 149 SER A C 1
ATOM 1191 O O . SER A 1 149 ? -8.229 15.215 -0.459 1.00 66.31 149 SER A O 1
ATOM 1193 N N . GLU A 1 150 ? -7.486 17.176 -1.211 1.00 48.00 150 GLU A N 1
ATOM 1194 C CA . GLU A 1 150 ? -6.398 17.286 -0.241 1.00 48.00 150 GLU A CA 1
ATOM 1195 C C . GLU A 1 150 ? -6.984 17.748 1.097 1.00 48.00 150 GLU A C 1
ATOM 1197 O O . GLU A 1 150 ? -7.104 18.941 1.354 1.00 48.00 150 GLU A O 1
ATOM 1202 N N . GLY A 1 151 ? -7.378 16.803 1.949 1.00 42.72 151 GLY A N 1
ATOM 1203 C CA . GLY A 1 151 ? -7.738 17.097 3.333 1.00 42.72 151 GLY A CA 1
ATOM 1204 C C . GLY A 1 151 ? -9.041 16.446 3.764 1.00 42.72 151 GLY A C 1
ATOM 1205 O O . GLY A 1 151 ? -10.130 16.883 3.405 1.00 42.72 151 GLY A O 1
ATOM 1206 N N . ILE A 1 152 ? -8.915 15.432 4.615 1.00 46.16 152 ILE A N 1
ATOM 1207 C CA . ILE A 1 152 ? -9.973 15.106 5.566 1.00 46.16 152 ILE A CA 1
ATOM 1208 C C . ILE A 1 152 ? -9.969 16.271 6.570 1.00 46.16 152 ILE A C 1
ATOM 1210 O O . ILE A 1 152 ? -9.007 16.395 7.329 1.00 46.16 152 ILE A O 1
ATOM 1214 N N . ASN A 1 153 ? -10.976 17.148 6.507 1.00 35.66 153 ASN A N 1
ATOM 1215 C CA . ASN A 1 153 ? -11.299 18.065 7.609 1.00 35.66 153 ASN A CA 1
ATOM 1216 C C . ASN A 1 153 ? -11.803 17.277 8.824 1.00 35.66 153 ASN A C 1
ATOM 1218 O O . ASN A 1 153 ? -12.513 16.263 8.616 1.00 35.66 153 ASN A O 1
#

Nearest PDB structures (foldseek):
  8ylj-assembly1_A  TM=4.109E-01  e=2.959E+00  Pectobacterium atrosepticum
  3mex-assembly1_B  TM=3.554E-01  e=3.343E+00  Pseudomonas aeruginosa PAO1

Solvent-accessible surface area (backbone atoms only — not comparable to full-atom values): 8650 Å² total; per-residue (Å²): 125,63,66,61,57,51,51,52,51,52,51,51,50,51,51,52,50,53,53,51,54,52,51,51,52,53,50,51,53,51,49,53,53,48,51,53,50,49,53,53,50,53,51,50,52,45,30,36,65,64,41,31,46,56,45,40,52,55,56,51,56,47,51,74,77,36,104,52,59,50,49,84,65,60,52,70,56,46,52,46,39,48,63,78,39,52,93,63,54,55,73,66,59,56,49,48,53,52,53,38,64,72,52,55,40,81,40,77,26,98,82,65,40,78,90,47,46,36,29,33,43,55,86,84,39,57,59,59,52,50,39,49,51,52,37,36,50,46,26,51,77,71,74,42,93,49,82,80,73,90,66,89,126

Foldseek 3Di:
DVVVVVVVVVVVVVVVVVVVVVVVVVVVVVVVVVVVVVVVLVLLVCLLPQQLVVVLVQQVVQVVPDPASFPPHPLVVNVVSCVVPVVSDDPVLVVLSVQQVVQKDWDQAPVSDPVRITIHTCRVCPNSVVSLVSSQVSCVVNVHDHDPDPDDD